Protein AF-A0A8S0FS85-F1 (afdb_monomer)

InterPro domains:
  IPR011006 CheY-like superfamily [SSF52172] (3-36)

Nearest PDB structures (foldseek):
  4le2-assembly4_D-2  TM=9.206E-01  e=1.340E+00  Bacillus subtilis subsp. subtilis str. 168
  4le2-assembly3_B-2  TM=9.257E-01  e=2.045E+00  Bacillus subtilis subsp. subtilis str. 168
  4ew6-assembly1_A-2  TM=7.186E-01  e=7.792E+00  Rhizob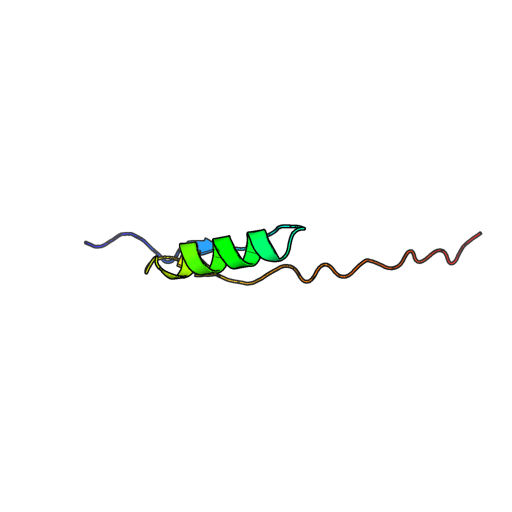ium etli CFN 42

pLDDT: mean 80.35, std 14.29, range [50.72, 94.31]

Radius of gyration: 16.7 Å; Cα contacts (8 Å, |Δi|>4): 39; chains: 1; bounding box: 30×27×52 Å

Foldseek 3Di:
DDDQAADEDEDEDPDPVVSVVVCVVQVVDPRYDDPDYDPPPPPPPPPPDD

Structure (mmCIF, N/CA/C/O backbone):
data_AF-A0A8S0FS85-F1
#
_entry.id   AF-A0A8S0FS85-F1
#
loop_
_atom_site.group_PDB
_atom_site.id
_atom_site.type_symbol
_atom_site.label_atom_id
_atom_site.label_alt_id
_atom_site.label_comp_id
_atom_site.label_asym_id
_atom_site.label_entity_id
_atom_site.label_seq_id
_atom_site.pdbx_PDB_ins_code
_atom_site.Cartn_x
_atom_site.Cartn_y
_atom_site.Cartn_z
_atom_site.occupancy
_atom_site.B_iso_or_equiv
_atom_site.auth_seq_id
_atom_site.auth_comp_id
_atom_site.auth_asym_id
_atom_site.auth_atom_id
_atom_site.pdbx_PDB_model_num
ATOM 1 N N . MET A 1 1 ? -17.950 6.504 16.149 1.00 50.72 1 MET A N 1
ATOM 2 C CA . MET A 1 1 ? -17.696 6.805 14.725 1.00 50.72 1 MET A CA 1
ATOM 3 C C . MET A 1 1 ? -17.761 5.485 13.975 1.00 50.72 1 MET A C 1
ATOM 5 O O . MET A 1 1 ? -16.747 4.825 13.820 1.00 50.72 1 MET A O 1
ATOM 9 N N . GLU A 1 2 ? -18.965 5.043 13.618 1.00 67.94 2 GLU A N 1
ATOM 10 C CA . GLU A 1 2 ? -19.170 3.853 12.783 1.00 67.94 2 GLU A CA 1
ATOM 11 C C . GLU A 1 2 ? -19.244 4.307 11.323 1.00 67.94 2 GLU A C 1
ATOM 13 O O . GLU A 1 2 ? -19.943 5.278 11.032 1.00 67.94 2 GLU A O 1
ATOM 18 N N . GLY A 1 3 ? -18.522 3.641 10.415 1.00 62.09 3 GLY A N 1
ATOM 19 C CA . GLY A 1 3 ? -18.780 3.798 8.978 1.00 62.09 3 GLY A CA 1
ATOM 20 C C . GLY A 1 3 ? -17.599 3.985 8.025 1.00 62.09 3 GLY A C 1
ATOM 21 O O . GLY A 1 3 ? -17.818 4.503 6.935 1.00 62.09 3 GLY A O 1
ATOM 22 N N . ARG A 1 4 ? -16.372 3.561 8.340 1.00 66.94 4 ARG A N 1
ATOM 23 C CA . ARG A 1 4 ? -15.373 3.331 7.280 1.00 66.94 4 ARG A CA 1
ATOM 24 C C . ARG A 1 4 ? -14.936 1.879 7.330 1.00 66.94 4 ARG A C 1
ATOM 26 O O . ARG A 1 4 ? -14.198 1.475 8.219 1.00 66.94 4 ARG A O 1
ATOM 33 N N . GLY A 1 5 ? -15.512 1.072 6.440 1.00 78.75 5 GLY A N 1
ATOM 34 C CA . GLY A 1 5 ? -15.035 -0.288 6.215 1.00 78.75 5 GLY A CA 1
ATOM 35 C C . GLY A 1 5 ? -13.590 -0.266 5.714 1.00 78.75 5 GLY A C 1
ATOM 36 O O . GLY A 1 5 ? -13.148 0.735 5.156 1.00 78.75 5 GLY A O 1
ATOM 37 N N . MET A 1 6 ? -12.873 -1.370 5.912 1.00 86.50 6 MET A N 1
ATOM 38 C CA . MET A 1 6 ? -11.491 -1.532 5.458 1.00 86.50 6 MET A CA 1
ATOM 39 C C . MET A 1 6 ? -11.383 -1.325 3.936 1.00 86.50 6 MET A C 1
ATOM 41 O O . MET A 1 6 ? -12.034 -2.032 3.161 1.00 86.50 6 MET A O 1
ATOM 45 N N . ILE A 1 7 ? -10.556 -0.373 3.507 1.00 91.56 7 ILE A N 1
ATOM 46 C CA . ILE A 1 7 ? -10.258 -0.075 2.106 1.00 91.56 7 ILE A CA 1
ATOM 47 C C . ILE A 1 7 ? -9.101 -0.967 1.663 1.00 91.56 7 ILE A C 1
ATOM 49 O O . ILE A 1 7 ? -7.982 -0.861 2.158 1.00 91.56 7 ILE A O 1
ATOM 53 N N . LYS A 1 8 ? -9.363 -1.838 0.689 1.00 91.62 8 LYS A N 1
ATOM 54 C CA . LYS A 1 8 ? -8.350 -2.722 0.104 1.00 91.62 8 LYS A CA 1
ATOM 55 C C . LYS A 1 8 ? -7.631 -2.024 -1.045 1.00 91.62 8 LYS A C 1
ATOM 57 O O . LYS A 1 8 ? -8.274 -1.635 -2.018 1.00 91.62 8 LYS A O 1
ATOM 62 N N . VAL A 1 9 ? -6.309 -1.899 -0.951 1.00 92.00 9 VAL A N 1
ATOM 63 C CA . VAL A 1 9 ? -5.477 -1.161 -1.916 1.00 92.00 9 VAL A CA 1
ATOM 64 C C . VAL A 1 9 ? -4.436 -2.076 -2.560 1.00 92.00 9 VAL A C 1
ATOM 66 O O . VAL A 1 9 ? -3.731 -2.818 -1.877 1.00 92.00 9 VAL A O 1
ATOM 69 N N . LEU A 1 10 ? -4.316 -1.998 -3.888 1.00 93.38 10 LEU A N 1
ATOM 70 C CA . LEU A 1 10 ? -3.248 -2.618 -4.676 1.00 93.38 10 LEU A CA 1
ATOM 71 C C . LEU A 1 10 ? -2.342 -1.509 -5.222 1.00 93.38 10 LEU A C 1
ATOM 73 O O . LEU A 1 10 ? -2.806 -0.661 -5.982 1.00 93.38 10 LEU A O 1
ATOM 77 N N . ILE A 1 11 ? -1.060 -1.519 -4.857 1.00 91.19 11 ILE A N 1
ATOM 78 C CA . ILE A 1 11 ? -0.097 -0.507 -5.315 1.00 91.19 11 ILE A CA 1
ATOM 79 C C . ILE A 1 11 ? 0.564 -1.010 -6.598 1.00 91.19 11 ILE A C 1
ATOM 81 O O . ILE A 1 11 ? 1.310 -1.983 -6.548 1.00 91.19 11 ILE A O 1
ATOM 85 N N . VAL A 1 12 ? 0.304 -0.360 -7.736 1.00 87.88 12 VAL A N 1
ATOM 86 C CA . VAL A 1 12 ? 0.877 -0.709 -9.048 1.00 87.88 12 VAL A CA 1
ATOM 87 C C . VAL A 1 12 ? 1.740 0.448 -9.541 1.00 87.88 12 VAL A C 1
ATOM 89 O O . VAL A 1 12 ? 1.211 1.440 -10.027 1.00 87.88 12 VAL A O 1
ATOM 92 N N . ASP A 1 13 ? 3.057 0.303 -9.415 1.00 88.06 13 ASP A N 1
ATOM 93 C CA . ASP A 1 13 ? 4.043 1.245 -9.951 1.00 88.06 13 ASP A CA 1
ATOM 94 C C . ASP A 1 13 ? 5.242 0.468 -10.524 1.00 88.06 13 ASP A C 1
ATOM 96 O O . ASP A 1 13 ? 5.571 -0.628 -10.041 1.00 88.06 13 ASP A O 1
ATOM 100 N N . ASP A 1 14 ? 5.874 1.011 -11.562 1.00 88.00 14 ASP A N 1
ATOM 101 C CA . ASP A 1 14 ? 7.064 0.433 -12.196 1.00 88.00 14 ASP A CA 1
ATOM 102 C C . ASP A 1 14 ? 8.351 0.794 -11.433 1.00 88.00 14 ASP A C 1
ATOM 104 O O . ASP A 1 14 ? 9.330 0.050 -11.504 1.00 88.00 14 ASP A O 1
ATOM 108 N N . GLU A 1 15 ? 8.338 1.871 -10.643 1.00 91.69 15 GLU A N 1
ATOM 109 C CA . GLU A 1 15 ? 9.451 2.312 -9.807 1.00 91.69 15 GLU A CA 1
ATOM 110 C C . GLU A 1 15 ? 9.334 1.712 -8.388 1.00 91.69 15 GLU A C 1
ATOM 112 O O . GLU A 1 15 ? 8.369 1.979 -7.659 1.00 91.69 15 GLU A O 1
ATOM 117 N N . PRO A 1 16 ? 10.300 0.887 -7.938 1.00 89.25 16 PRO A N 1
ATOM 118 C CA . PRO A 1 16 ? 10.279 0.293 -6.600 1.00 89.25 16 PRO A CA 1
ATOM 119 C C . PRO A 1 16 ? 10.184 1.321 -5.467 1.00 89.25 16 PRO A C 1
ATOM 121 O O . PRO A 1 16 ? 9.433 1.101 -4.518 1.00 89.25 16 PRO A O 1
ATOM 124 N N . LEU A 1 17 ? 10.885 2.454 -5.592 1.00 92.81 17 LEU A N 1
ATOM 125 C CA . LEU A 1 17 ? 10.909 3.496 -4.563 1.00 92.81 17 LEU A CA 1
ATOM 126 C C . LEU A 1 17 ? 9.542 4.176 -4.387 1.00 92.81 17 LEU A C 1
ATOM 128 O O . LEU A 1 17 ? 9.131 4.465 -3.265 1.00 92.81 17 LEU A O 1
ATOM 132 N N . ALA A 1 18 ? 8.808 4.404 -5.480 1.00 92.00 18 ALA A N 1
ATOM 133 C CA . ALA A 1 18 ? 7.465 4.979 -5.419 1.00 92.00 18 ALA A CA 1
ATOM 134 C C . ALA A 1 18 ? 6.498 4.049 -4.673 1.00 92.00 18 ALA A C 1
ATOM 136 O O . ALA A 1 18 ? 5.734 4.488 -3.812 1.00 92.00 18 ALA A O 1
ATOM 137 N N . ARG A 1 19 ? 6.593 2.743 -4.946 1.00 92.12 19 ARG A N 1
ATOM 138 C CA . ARG A 1 19 ? 5.816 1.713 -4.251 1.00 92.12 19 ARG A CA 1
ATOM 139 C C . ARG A 1 19 ? 6.133 1.646 -2.755 1.00 92.12 19 ARG A C 1
ATOM 141 O O . ARG A 1 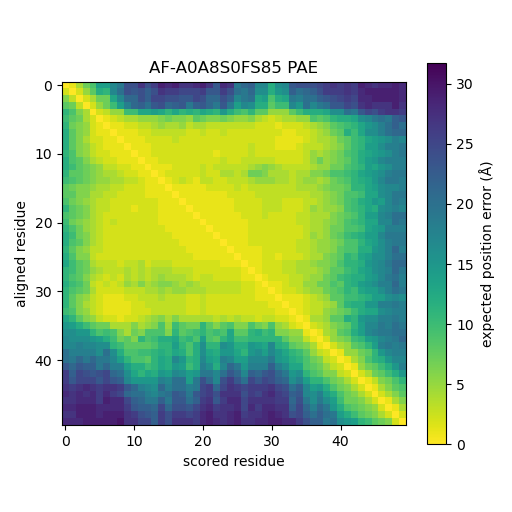19 ? 5.203 1.551 -1.959 1.00 92.12 19 ARG A O 1
ATOM 148 N N . GLU A 1 20 ? 7.404 1.743 -2.368 1.00 92.12 20 GLU A N 1
ATOM 149 C CA . GLU A 1 20 ? 7.805 1.772 -0.955 1.00 92.12 20 GLU A CA 1
ATOM 150 C C . GLU A 1 20 ? 7.280 3.021 -0.234 1.00 92.12 20 GLU A C 1
ATOM 152 O O . GLU A 1 20 ? 6.649 2.902 0.816 1.00 92.12 20 GLU A O 1
ATOM 157 N N . ASN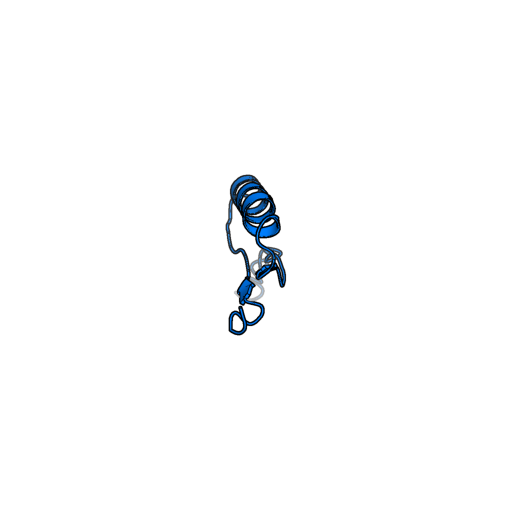 A 1 21 ? 7.440 4.204 -0.833 1.00 94.31 21 ASN A N 1
ATOM 158 C CA . ASN A 1 21 ? 6.947 5.459 -0.260 1.00 94.31 21 ASN A CA 1
ATOM 159 C C . ASN A 1 21 ? 5.423 5.438 -0.050 1.00 94.31 21 ASN A C 1
ATOM 161 O O . ASN A 1 21 ? 4.935 5.837 1.008 1.00 94.31 21 ASN A O 1
ATOM 165 N N . LEU A 1 22 ? 4.666 4.934 -1.033 1.00 93.06 22 LEU A N 1
ATOM 166 C CA . LEU A 1 22 ? 3.214 4.780 -0.921 1.00 93.06 22 LEU A CA 1
ATOM 167 C C . LEU A 1 22 ? 2.826 3.742 0.132 1.00 93.06 22 LEU A C 1
ATOM 169 O O . LEU A 1 22 ? 1.864 3.958 0.864 1.00 93.06 22 LEU A O 1
ATOM 173 N N . ARG A 1 23 ? 3.568 2.635 0.245 1.00 91.94 23 ARG A N 1
ATOM 174 C CA . ARG A 1 23 ? 3.342 1.637 1.296 1.00 91.94 23 ARG A CA 1
ATOM 175 C C . ARG A 1 23 ? 3.498 2.261 2.680 1.00 91.94 23 ARG A C 1
ATOM 177 O O . ARG A 1 23 ? 2.597 2.092 3.492 1.00 91.94 23 ARG A O 1
ATOM 184 N N . VAL A 1 24 ? 4.593 2.980 2.935 1.00 93.12 24 VAL A N 1
ATOM 185 C CA . V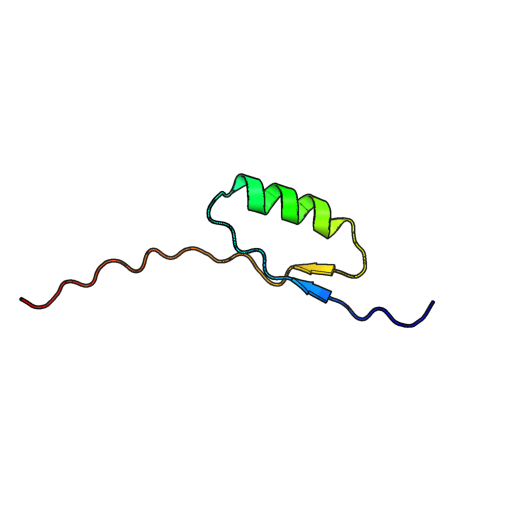AL A 1 24 ? 4.845 3.624 4.236 1.00 93.12 24 VAL A CA 1
ATOM 186 C C . VAL A 1 24 ? 3.743 4.633 4.557 1.00 93.12 24 VAL A C 1
ATOM 188 O O . VAL A 1 24 ? 3.151 4.568 5.628 1.00 93.12 24 VAL A O 1
ATOM 191 N N . PHE A 1 25 ? 3.400 5.499 3.602 1.00 93.94 25 PHE A N 1
ATOM 192 C CA . PHE A 1 25 ? 2.359 6.511 3.783 1.00 93.94 25 PHE A CA 1
ATOM 193 C C . PHE A 1 25 ? 0.970 5.909 4.060 1.00 93.94 25 PHE A C 1
ATOM 195 O O . PHE A 1 25 ? 0.237 6.383 4.925 1.00 93.94 25 PHE A O 1
ATOM 202 N N . LEU A 1 26 ? 0.590 4.851 3.335 1.00 92.19 26 LEU A N 1
ATOM 203 C CA . LEU A 1 26 ? -0.730 4.227 3.468 1.00 92.19 26 LEU A CA 1
ATOM 204 C C . LEU A 1 26 ? -0.838 3.299 4.686 1.00 92.19 26 LEU A C 1
ATOM 206 O O . LEU A 1 26 ? -1.939 3.108 5.192 1.00 92.19 26 LEU A O 1
ATOM 210 N N . GLN A 1 27 ? 0.276 2.750 5.181 1.00 88.31 27 GLN A N 1
ATOM 211 C CA . GLN A 1 27 ? 0.308 1.936 6.404 1.00 88.31 27 GLN A CA 1
ATOM 212 C C . GLN A 1 27 ? -0.031 2.730 7.673 1.00 88.31 27 GLN A C 1
ATOM 214 O O . GLN A 1 27 ? -0.446 2.133 8.664 1.00 88.31 27 GLN A O 1
ATOM 219 N N . GLU A 1 28 ? 0.113 4.056 7.654 1.00 91.38 28 GLU A N 1
ATOM 220 C CA . GLU A 1 28 ? -0.265 4.924 8.777 1.00 91.38 28 GLU A CA 1
ATOM 221 C C . GLU A 1 28 ? -1.792 5.069 8.936 1.00 91.38 28 GLU A C 1
ATOM 223 O O . GLU A 1 28 ? -2.267 5.547 9.967 1.00 91.38 28 GLU A O 1
ATOM 228 N N . GLN A 1 29 ? -2.579 4.654 7.936 1.00 91.31 29 GLN A N 1
ATOM 229 C CA . GLN A 1 29 ? -4.038 4.758 7.946 1.00 91.31 29 GLN A CA 1
ATOM 230 C C . GLN A 1 29 ? -4.677 3.468 8.480 1.00 91.31 29 GLN A C 1
ATOM 232 O O . GLN A 1 29 ? -4.533 2.393 7.901 1.00 91.31 29 GLN A O 1
ATOM 237 N N . SER A 1 30 ? -5.433 3.569 9.577 1.00 89.00 30 SER A N 1
ATOM 238 C CA . SER A 1 30 ? -6.050 2.410 10.247 1.00 89.00 30 SER A CA 1
ATOM 239 C C . SER A 1 30 ? -7.161 1.723 9.443 1.00 89.00 30 SER A C 1
ATOM 241 O O . SER A 1 30 ? -7.603 0.637 9.810 1.00 89.00 30 SER A O 1
ATOM 243 N N . ASP A 1 31 ? -7.659 2.371 8.392 1.00 93.19 31 ASP A N 1
ATOM 244 C CA . ASP A 1 31 ? -8.726 1.893 7.517 1.00 93.19 31 ASP A CA 1
ATOM 245 C C . ASP A 1 31 ? -8.209 1.347 6.178 1.00 93.19 31 ASP A C 1
ATOM 247 O O . ASP A 1 31 ? -9.023 1.056 5.302 1.00 93.19 31 ASP A O 1
ATOM 251 N N . ILE A 1 32 ? -6.892 1.177 6.007 1.00 93.00 32 ILE A N 1
ATOM 252 C CA . ILE A 1 32 ? -6.285 0.695 4.760 1.00 93.00 32 ILE A CA 1
ATOM 253 C C . ILE A 1 32 ? -5.617 -0.675 4.941 1.00 93.00 32 ILE A C 1
ATOM 255 O O . ILE A 1 32 ? -4.759 -0.877 5.795 1.00 93.00 32 ILE A O 1
ATOM 259 N N . GLU A 1 33 ? -5.958 -1.608 4.050 1.00 92.44 33 GLU A N 1
ATOM 260 C CA . GLU A 1 33 ? -5.324 -2.920 3.908 1.00 92.44 33 GLU A CA 1
ATOM 261 C C . GLU A 1 33 ? -4.638 -3.012 2.537 1.00 92.44 33 GLU A C 1
ATOM 263 O O . GLU A 1 33 ? -5.292 -3.008 1.490 1.00 92.44 33 GLU A O 1
ATOM 268 N N . ILE A 1 34 ? -3.308 -3.123 2.521 1.00 91.62 34 ILE A N 1
ATOM 269 C CA . ILE A 1 34 ? -2.551 -3.334 1.280 1.00 91.62 34 ILE A CA 1
ATOM 270 C C . ILE A 1 34 ? -2.621 -4.822 0.910 1.00 91.62 34 ILE A C 1
ATOM 272 O O . ILE A 1 34 ? -2.021 -5.659 1.580 1.00 91.62 34 ILE A O 1
ATOM 276 N N . VAL A 1 35 ? -3.326 -5.155 -0.177 1.00 89.62 35 VAL A N 1
ATOM 277 C CA . VAL A 1 35 ? -3.593 -6.553 -0.583 1.00 89.62 35 VAL A CA 1
ATOM 278 C C . VAL A 1 35 ? -2.499 -7.176 -1.455 1.00 89.62 35 VAL A C 1
ATOM 280 O O . VAL A 1 35 ? -2.550 -8.368 -1.758 1.00 89.62 35 VAL A O 1
ATOM 283 N N . GLY A 1 36 ? -1.502 -6.395 -1.872 1.00 81.56 36 GLY A N 1
ATOM 284 C CA . GLY A 1 36 ? -0.345 -6.905 -2.601 1.00 81.56 36 GLY A CA 1
ATOM 285 C C . GLY A 1 36 ? 0.428 -5.835 -3.364 1.00 81.56 36 GLY A C 1
ATOM 286 O O . GLY A 1 36 ? 0.017 -4.681 -3.467 1.00 81.56 36 GLY A O 1
ATOM 287 N N . GLU A 1 37 ? 1.553 -6.259 -3.930 1.00 75.19 37 GLU A N 1
ATOM 288 C CA . GLU A 1 37 ? 2.363 -5.499 -4.879 1.00 75.19 37 GLU A CA 1
ATOM 289 C C . GLU A 1 37 ? 2.511 -6.375 -6.132 1.00 75.19 37 GLU A C 1
ATOM 291 O O . GLU A 1 37 ? 2.814 -7.567 -6.006 1.00 75.19 37 GLU A O 1
ATOM 296 N N . PRO A 1 38 ? 2.277 -5.858 -7.350 1.00 69.38 38 PRO A N 1
ATOM 297 C CA . PRO A 1 38 ? 2.430 -6.646 -8.553 1.00 69.38 38 PRO A CA 1
ATOM 298 C C . PRO A 1 38 ? 3.902 -7.010 -8.694 1.00 69.38 38 PRO A C 1
ATOM 300 O O . PRO A 1 38 ? 4.770 -6.163 -8.909 1.00 69.38 38 PRO A O 1
ATOM 303 N N . MET A 1 39 ? 4.181 -8.304 -8.603 1.00 60.75 39 MET A N 1
ATOM 304 C CA . MET A 1 39 ? 5.429 -8.860 -9.086 1.00 60.75 39 MET A CA 1
ATOM 305 C C . MET A 1 39 ? 5.371 -8.743 -10.611 1.00 60.75 39 MET A C 1
ATOM 307 O O . MET A 1 39 ? 4.680 -9.532 -11.261 1.00 60.75 39 MET A O 1
ATOM 311 N N . PHE A 1 40 ? 6.035 -7.736 -11.189 1.00 62.97 40 PHE A N 1
ATOM 312 C CA . PHE A 1 40 ? 6.175 -7.612 -12.639 1.00 62.97 40 PHE A CA 1
ATOM 313 C C . PHE A 1 40 ? 6.975 -8.815 -13.153 1.00 62.97 40 PHE A C 1
ATOM 315 O O . PHE A 1 40 ? 8.194 -8.782 -13.313 1.00 62.97 40 PHE A O 1
ATOM 322 N N . LYS A 1 41 ? 6.293 -9.936 -13.393 1.00 60.81 41 LYS A N 1
ATOM 323 C CA . LYS A 1 41 ? 6.859 -11.029 -14.167 1.00 60.81 41 LYS A CA 1
ATOM 324 C C . LYS A 1 41 ? 6.914 -10.514 -15.591 1.00 60.81 41 LYS A C 1
ATOM 326 O O . LYS A 1 41 ? 5.888 -10.480 -16.268 1.00 60.81 41 LYS A O 1
ATOM 331 N N . ARG A 1 42 ? 8.110 -10.123 -16.051 1.00 64.56 42 ARG A N 1
ATOM 332 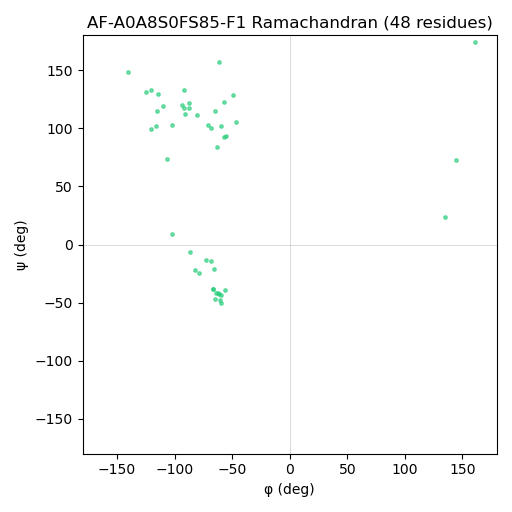C CA . ARG A 1 42 ? 8.393 -10.018 -17.485 1.00 64.56 42 ARG A CA 1
ATOM 333 C C . ARG A 1 42 ? 7.859 -11.301 -18.114 1.00 64.56 42 ARG A C 1
ATOM 335 O O . ARG A 1 42 ? 8.457 -12.360 -17.933 1.00 64.56 42 ARG A O 1
ATOM 342 N N . ARG A 1 43 ? 6.722 -11.232 -18.817 1.00 62.28 43 ARG A N 1
ATOM 343 C CA . ARG A 1 43 ? 6.340 -12.298 -19.741 1.00 62.28 43 ARG A CA 1
ATOM 344 C C . ARG A 1 43 ? 7.483 -12.340 -20.741 1.00 62.28 43 ARG A C 1
ATOM 346 O O . ARG A 1 43 ? 7.624 -11.440 -21.568 1.00 6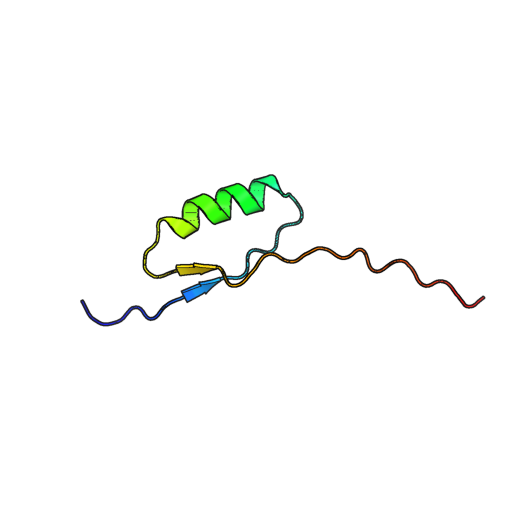2.28 43 ARG A O 1
ATOM 353 N N . GLY A 1 44 ? 8.365 -13.325 -20.580 1.00 56.91 44 GLY A N 1
ATOM 354 C CA . GLY A 1 44 ? 9.355 -13.645 -21.587 1.00 56.91 44 GLY A CA 1
ATOM 355 C C . GLY A 1 44 ? 8.606 -13.750 -22.904 1.00 56.91 44 GLY A C 1
ATOM 356 O O . GLY A 1 44 ? 7.558 -14.391 -22.967 1.00 56.91 44 GLY A O 1
ATOM 357 N N . ARG A 1 45 ? 9.099 -13.044 -23.921 1.00 60.69 45 ARG A N 1
ATOM 358 C CA . ARG A 1 45 ? 8.691 -13.262 -25.302 1.00 60.69 45 ARG A CA 1
ATOM 359 C C . ARG A 1 45 ? 8.943 -14.734 -25.609 1.00 60.69 45 ARG A C 1
ATOM 361 O O . ARG A 1 45 ? 10.047 -15.110 -25.987 1.00 60.69 45 ARG A O 1
ATOM 368 N N . ASP A 1 46 ? 7.916 -15.547 -25.424 1.00 59.53 46 ASP A N 1
ATOM 369 C CA . ASP A 1 46 ? 7.697 -16.730 -26.227 1.00 59.53 46 ASP A CA 1
ATOM 370 C C . ASP A 1 46 ? 7.625 -16.240 -27.677 1.00 59.53 46 ASP A C 1
ATOM 372 O O . ASP A 1 46 ? 6.607 -15.747 -28.153 1.00 59.53 46 ASP A O 1
ATOM 376 N N . ARG A 1 47 ? 8.779 -16.258 -28.339 1.00 61.25 47 ARG A N 1
ATOM 377 C CA . ARG A 1 47 ? 8.856 -16.376 -29.785 1.00 61.25 47 ARG A CA 1
ATOM 378 C C . ARG A 1 47 ? 9.350 -17.784 -30.076 1.00 61.25 47 ARG A C 1
ATOM 380 O O . ARG A 1 47 ? 10.512 -17.973 -30.422 1.00 61.25 47 ARG A O 1
ATOM 387 N N . ARG A 1 48 ? 8.489 -18.781 -29.897 1.00 61.44 48 ARG A 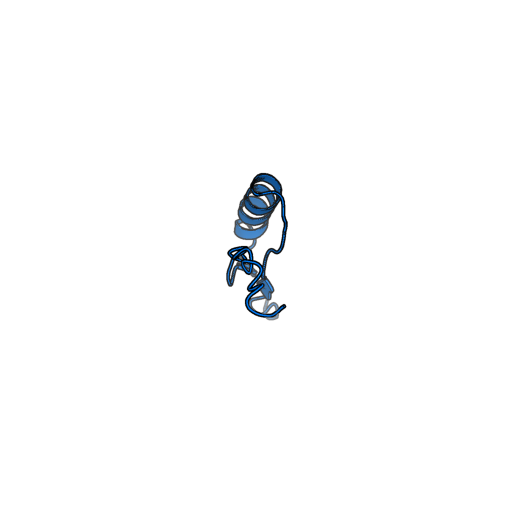N 1
ATOM 388 C CA . ARG A 1 48 ? 8.581 -20.020 -30.670 1.00 61.44 48 ARG A CA 1
ATOM 389 C C . ARG A 1 48 ? 7.513 -19.964 -31.750 1.00 61.44 48 ARG A C 1
ATOM 391 O O . ARG A 1 48 ? 6.340 -20.166 -31.467 1.00 61.44 48 ARG A O 1
ATOM 398 N N . GLY A 1 49 ? 7.932 -19.672 -32.978 1.00 61.09 49 GLY A N 1
ATOM 399 C CA . GLY A 1 49 ? 7.064 -19.770 -34.149 1.00 61.09 49 GLY A CA 1
ATOM 400 C C . GLY A 1 49 ? 7.318 -18.694 -35.196 1.00 61.09 49 GLY A C 1
ATOM 401 O O . GLY A 1 49 ? 6.510 -17.781 -35.332 1.00 61.09 49 GLY A O 1
ATOM 402 N N . ALA A 1 50 ? 8.434 -18.811 -35.913 1.00 54.00 50 ALA A N 1
ATOM 403 C CA . ALA A 1 50 ? 8.551 -18.497 -37.337 1.00 54.00 50 ALA A CA 1
ATOM 404 C C . ALA A 1 50 ? 9.746 -19.280 -37.888 1.00 54.00 50 ALA A C 1
ATOM 406 O O . ALA A 1 50 ? 10.809 -19.225 -37.226 1.00 54.00 50 ALA A O 1
#

Organism: Escherichia coli (NCBI:txid562)

Mean predicted aligned error: 9.78 Å

Sequence (50 aa):
MEGRGMIKVLIVDDEPLARENLRVFLQEQSDIEIVGEPMFKRRGRDRRGA

Secondary structure (DSSP, 8-state):
--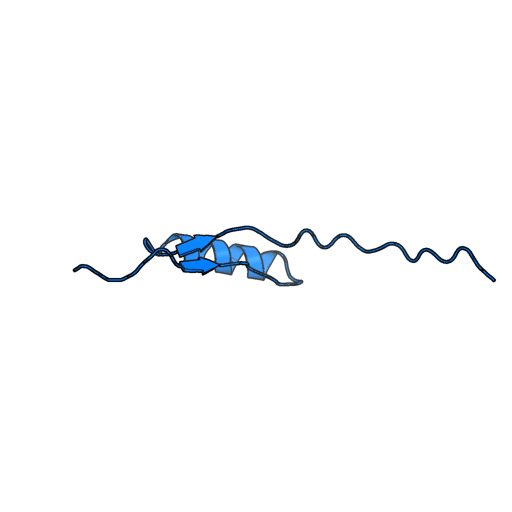--PPEEEE---SSHHHHHHHHHHHHT-TTEEEEE--------------

Solvent-accessible surface area (backbone atoms only — not comparable to full-atom values): 3491 Å² total; per-residue (Å²): 140,89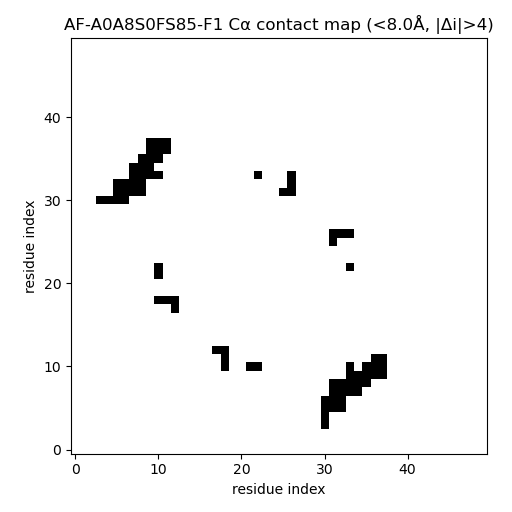,86,74,74,76,41,78,41,73,57,82,66,93,49,69,67,62,46,51,55,50,50,60,63,46,66,75,39,94,46,50,42,76,78,52,66,77,76,82,70,76,76,71,81,82,79,84,86,132